Protein AF-A0A1V4JYW5-F1 (afdb_monomer_lite)

Secondary structure (DSSP, 8-state):
----TTS--HHHHHHGGGS----SS-----HHHHHHHHHHT--SPPTT--SPPP-TT------TT---HHHHHHHHHHS---SS-HHHHTSTT---HHHHHHHHHTT--TT--

InterPro domains:
  IPR009051 Alpha-helical ferredoxin [G3DSA:1.10.1060.10] (27-111)
  IPR028261 Dihydroprymidine dehydrogenase domain II [PF14691] (57-107)

Sequence (113 aa):
MARVLSRDPVDIENILALNPRKQRHATLHSTAAKKQVKKQWKRNSDKSCSNCEKLENNFDDIKHTTLSERGALREAMRCLKCADAPCQKSCPTDLDIKSFITSIANKVKSGLQ

Foldseek 3Di:
DDDDPPDDDPVVVVVCVPPDDDDPDDDDDDPVRVVVVCVVPDDDDDPPDPDDDDCVPPPDDPDPPDDDLVRLLVVLVVDPLDPPDVVQVVDPVSDSPSVVSVCSNVVVPPPDD

Radius of gyration: 25.32 Å; chains: 1; bounding box: 56×59×64 Å

Organism: NCBI:txid372326

Structure (mmCIF, N/CA/C/O backbone):
data_AF-A0A1V4JYW5-F1
#
_entry.id   AF-A0A1V4JYW5-F1
#
loop_
_atom_site.group_PDB
_atom_site.id
_atom_site.type_symbol
_atom_site.label_atom_id
_atom_site.label_alt_id
_atom_site.label_comp_id
_atom_site.label_asym_id
_atom_site.label_entity_id
_atom_site.label_seq_id
_atom_site.pdbx_PDB_ins_code
_atom_site.Cartn_x
_atom_site.Cartn_y
_atom_site.Cartn_z
_atom_site.occupancy
_atom_site.B_iso_or_equiv
_atom_site.auth_seq_id
_atom_site.auth_comp_id
_atom_site.auth_asym_id
_atom_site.auth_atom_id
_atom_site.pdbx_PDB_model_num
ATOM 1 N N . MET A 1 1 ? 12.322 -34.949 -36.309 1.00 66.69 1 MET A N 1
ATOM 2 C CA . MET A 1 1 ? 12.911 -35.050 -34.953 1.00 66.69 1 MET A CA 1
ATOM 3 C C . MET A 1 1 ? 11.813 -34.760 -33.941 1.00 66.69 1 MET A C 1
ATOM 5 O O . MET A 1 1 ? 11.061 -33.821 -34.166 1.00 66.69 1 MET A O 1
ATOM 9 N N . ALA A 1 2 ? 11.653 -35.586 -32.905 1.00 80.44 2 ALA A N 1
ATOM 10 C CA . ALA A 1 2 ? 10.588 -35.409 -31.916 1.00 80.44 2 ALA A CA 1
ATOM 11 C C . ALA A 1 2 ? 10.848 -34.181 -31.025 1.00 80.44 2 ALA A C 1
ATOM 13 O O . ALA A 1 2 ? 11.996 -33.863 -30.715 1.00 80.44 2 ALA A O 1
ATOM 14 N N . ARG A 1 3 ? 9.776 -33.494 -30.615 1.00 83.94 3 ARG A N 1
ATOM 15 C CA . ARG A 1 3 ? 9.840 -32.366 -29.677 1.00 83.94 3 ARG A CA 1
ATOM 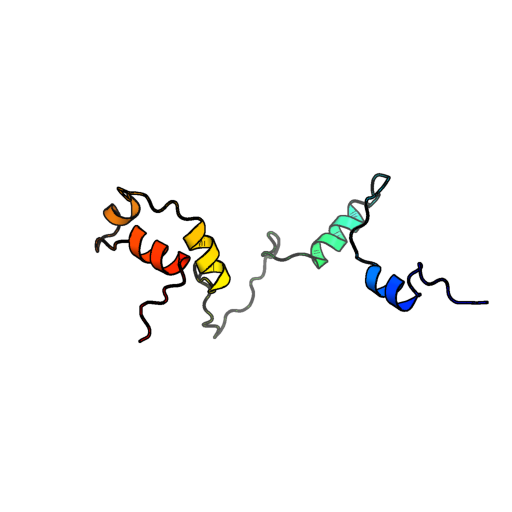16 C C . ARG A 1 3 ? 10.372 -32.845 -28.324 1.00 83.94 3 ARG A C 1
ATOM 18 O O . ARG A 1 3 ? 9.878 -33.827 -27.776 1.00 83.94 3 ARG A O 1
ATOM 25 N N . VAL A 1 4 ? 11.344 -32.126 -27.768 1.00 92.50 4 VAL A N 1
ATOM 26 C CA . VAL A 1 4 ? 11.851 -32.390 -26.415 1.00 92.50 4 VAL A CA 1
ATOM 27 C C . VAL A 1 4 ? 10.819 -31.891 -25.404 1.00 92.50 4 VAL A C 1
ATOM 29 O O . VAL A 1 4 ? 10.598 -30.690 -25.295 1.00 92.50 4 VAL A O 1
ATOM 32 N N . LEU A 1 5 ? 10.177 -32.808 -24.679 1.00 92.81 5 LEU A N 1
ATOM 33 C CA . LEU A 1 5 ? 9.092 -32.489 -23.737 1.00 92.81 5 LEU A CA 1
ATOM 34 C C . LEU A 1 5 ? 9.562 -31.745 -22.478 1.00 92.81 5 LEU A C 1
ATOM 36 O O . LEU A 1 5 ? 8.765 -31.094 -21.817 1.00 92.81 5 LEU A O 1
ATOM 40 N N . SER A 1 6 ? 10.850 -31.836 -22.146 1.00 93.88 6 SER A N 1
ATOM 41 C CA . SER A 1 6 ? 11.458 -31.202 -20.971 1.00 93.88 6 SER A CA 1
ATOM 42 C C . SER A 1 6 ? 12.014 -29.798 -21.234 1.00 93.88 6 SER A C 1
ATOM 44 O O . SER A 1 6 ? 12.679 -29.240 -20.363 1.00 93.88 6 SER A O 1
ATOM 46 N N . ARG A 1 7 ? 11.800 -29.239 -22.433 1.00 94.12 7 ARG A N 1
ATOM 47 C CA . ARG A 1 7 ? 12.232 -27.884 -22.794 1.00 94.12 7 ARG A CA 1
ATOM 48 C C . ARG A 1 7 ? 11.037 -27.035 -23.186 1.00 94.12 7 ARG A C 1
ATOM 50 O O . ARG A 1 7 ? 10.151 -27.493 -23.912 1.00 94.12 7 ARG A O 1
ATOM 57 N N . ASP A 1 8 ? 11.063 -25.794 -22.727 1.00 95.44 8 ASP A N 1
ATOM 58 C CA . ASP A 1 8 ? 10.065 -24.807 -23.097 1.00 95.44 8 ASP A CA 1
ATOM 59 C C . ASP A 1 8 ? 10.178 -24.486 -24.599 1.00 95.44 8 ASP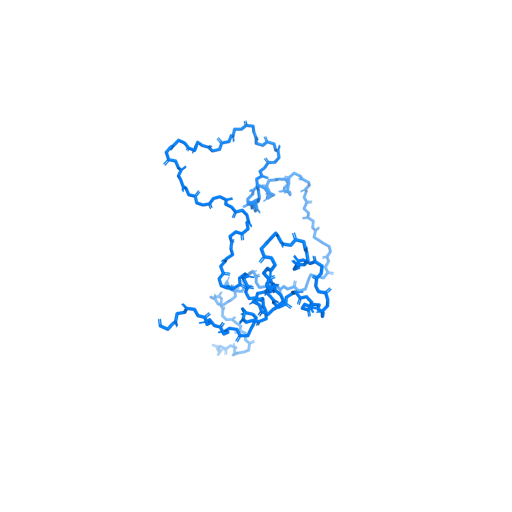 A C 1
ATOM 61 O O . ASP A 1 8 ? 11.284 -24.365 -25.130 1.00 95.44 8 ASP A O 1
ATOM 65 N N . PRO A 1 9 ? 9.054 -24.401 -25.327 1.00 94.94 9 PRO A N 1
ATOM 66 C CA . PRO A 1 9 ? 9.050 -23.881 -26.689 1.00 94.94 9 PRO A CA 1
ATOM 67 C C . PRO A 1 9 ? 9.290 -22.357 -26.692 1.00 94.94 9 PRO A C 1
ATOM 69 O O . PRO A 1 9 ? 9.141 -21.684 -25.672 1.00 94.94 9 PRO A O 1
ATOM 72 N N . VAL A 1 10 ? 9.648 -21.803 -27.854 1.00 95.12 10 VAL A N 1
ATOM 73 C CA . VAL A 1 10 ? 10.086 -20.399 -28.013 1.00 95.12 10 VAL A CA 1
ATOM 74 C C . VAL A 1 10 ? 9.057 -19.383 -27.500 1.00 95.12 10 VAL A C 1
ATOM 76 O O . VAL A 1 10 ? 9.413 -18.366 -26.914 1.00 95.12 10 VAL A O 1
ATOM 79 N N . ASP A 1 11 ? 7.770 -19.646 -27.695 1.00 96.25 11 ASP A N 1
ATOM 80 C CA . ASP A 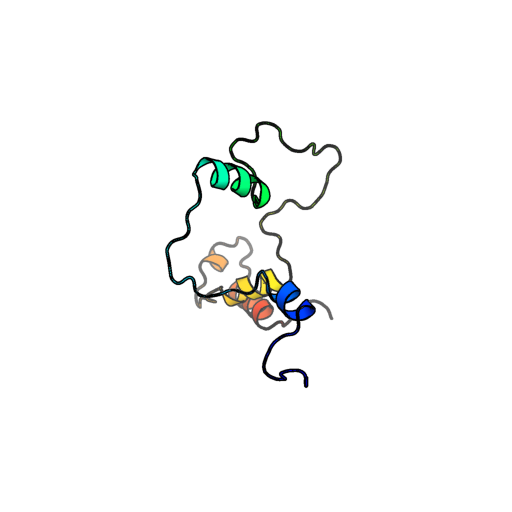1 11 ? 6.671 -18.827 -27.182 1.00 96.25 11 ASP A CA 1
ATOM 81 C C . ASP A 1 11 ? 6.664 -18.751 -25.648 1.00 96.25 11 ASP A C 1
ATOM 83 O O . ASP A 1 11 ? 6.505 -17.666 -25.086 1.00 96.25 11 ASP A O 1
ATOM 87 N N . ILE A 1 12 ? 6.920 -19.869 -24.967 1.00 95.94 12 ILE A N 1
ATOM 88 C CA . ILE A 1 12 ? 7.024 -19.916 -23.504 1.00 95.94 12 ILE A CA 1
ATOM 89 C C . ILE A 1 12 ? 8.322 -19.254 -23.031 1.00 95.94 12 ILE A C 1
ATOM 91 O O . ILE A 1 12 ? 8.292 -18.469 -22.083 1.00 95.94 12 ILE A O 1
ATOM 95 N N . GLU A 1 13 ? 9.445 -19.479 -23.718 1.00 95.88 13 GLU A N 1
ATOM 96 C CA . GLU A 1 13 ? 10.712 -18.801 -23.404 1.00 95.88 13 GLU A CA 1
ATOM 97 C C . GLU A 1 13 ? 10.577 -17.271 -23.475 1.00 95.88 13 GLU A C 1
ATOM 99 O O . GLU A 1 13 ? 11.076 -16.559 -22.596 1.00 95.88 13 GLU A O 1
ATOM 104 N N . ASN A 1 14 ? 9.841 -16.763 -24.468 1.00 96.31 14 ASN A N 1
ATOM 105 C CA . ASN A 1 14 ? 9.561 -15.337 -24.623 1.00 96.31 14 ASN A CA 1
ATOM 106 C C . ASN A 1 1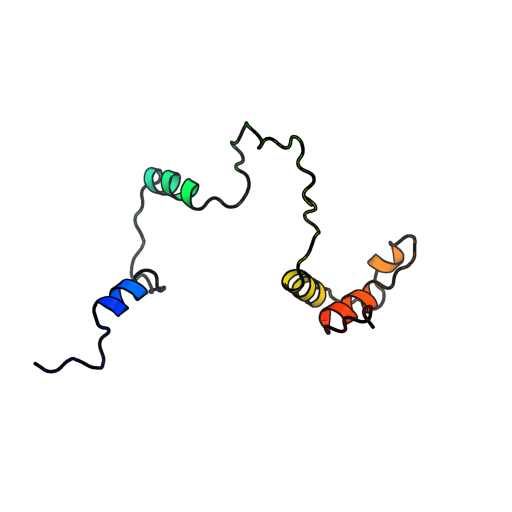4 ? 8.715 -14.780 -23.468 1.00 96.31 14 ASN A C 1
ATOM 108 O O . ASN A 1 14 ? 9.010 -13.700 -22.953 1.00 96.31 14 ASN A O 1
ATOM 112 N N . ILE A 1 15 ? 7.695 -15.517 -23.013 1.00 96.81 15 ILE A N 1
ATOM 113 C CA . ILE A 1 15 ? 6.870 -15.120 -21.858 1.00 96.81 15 ILE A CA 1
ATOM 114 C C . ILE A 1 15 ? 7.707 -15.104 -20.570 1.00 96.81 15 ILE A C 1
ATOM 116 O O . ILE A 1 15 ? 7.556 -14.218 -19.726 1.00 96.81 15 ILE A O 1
ATOM 120 N N . LEU A 1 16 ? 8.638 -16.049 -20.424 1.00 96.88 16 LEU A N 1
ATOM 121 C CA . LEU A 1 16 ? 9.501 -16.177 -19.250 1.00 96.88 16 LEU A CA 1
ATOM 122 C C . LEU A 1 16 ? 10.686 -15.194 -19.230 1.00 96.88 16 LEU A C 1
ATOM 124 O O . LEU A 1 16 ? 11.509 -15.253 -18.312 1.00 96.88 16 LEU A O 1
ATOM 128 N N . ALA A 1 17 ? 10.780 -14.255 -20.179 1.00 96.19 17 ALA A N 1
ATOM 129 C CA . ALA A 1 17 ? 11.908 -13.328 -20.299 1.00 96.19 17 ALA A CA 1
ATOM 130 C C . ALA A 1 17 ? 12.201 -12.520 -19.015 1.00 96.19 17 ALA A C 1
ATOM 132 O O . ALA A 1 17 ? 13.370 -12.278 -18.699 1.00 96.19 17 ALA A O 1
ATOM 133 N N . LEU A 1 18 ? 11.162 -12.145 -18.256 1.00 96.12 18 LEU A N 1
ATOM 134 C CA . LEU A 1 18 ? 11.263 -11.375 -17.003 1.00 96.12 18 LEU A CA 1
ATOM 135 C C . LEU A 1 18 ? 11.164 -12.230 -15.729 1.00 96.12 18 LEU A C 1
ATOM 137 O O . LEU A 1 18 ? 11.182 -11.684 -14.624 1.00 96.12 18 LEU A O 1
ATOM 141 N N . ASN A 1 19 ? 11.071 -13.556 -15.854 1.00 96.88 19 ASN A N 1
ATOM 142 C CA . ASN A 1 19 ? 11.028 -14.449 -14.701 1.00 96.88 19 ASN A CA 1
ATOM 143 C C . ASN A 1 19 ? 12.353 -14.339 -13.908 1.00 96.88 19 ASN A C 1
ATOM 145 O O . ASN A 1 19 ? 13.430 -14.409 -14.516 1.00 96.88 19 ASN A O 1
ATOM 149 N N . PRO A 1 20 ? 12.329 -14.137 -12.576 1.00 97.25 20 PRO A N 1
ATOM 150 C CA . PRO A 1 20 ? 13.543 -13.995 -11.777 1.00 97.25 20 PRO A CA 1
ATOM 151 C C . PRO A 1 20 ? 14.500 -15.186 -11.930 1.00 97.25 20 PRO A C 1
ATOM 153 O O . PRO A 1 20 ? 14.156 -16.335 -11.666 1.00 97.25 20 PRO A O 1
ATOM 156 N N . ARG A 1 21 ? 15.750 -14.887 -12.304 1.00 96.31 21 ARG A N 1
ATOM 157 C CA . ARG A 1 21 ? 16.852 -15.855 -12.418 1.00 96.31 21 ARG A CA 1
ATOM 158 C C . ARG A 1 21 ? 18.037 -15.408 -11.571 1.00 96.31 21 ARG A C 1
ATOM 160 O O . ARG A 1 21 ? 18.410 -14.231 -11.589 1.00 96.31 21 ARG A O 1
ATOM 167 N N . LYS A 1 22 ? 18.661 -16.354 -10.860 1.00 96.44 22 LYS A N 1
ATOM 168 C CA . LYS A 1 22 ? 19.854 -16.092 -10.042 1.00 96.44 22 LYS A CA 1
ATOM 169 C C . LYS A 1 22 ? 21.009 -15.633 -10.938 1.00 96.44 22 LYS A C 1
ATOM 171 O O . LYS A 1 22 ? 21.475 -16.390 -11.787 1.00 96.44 22 LYS A O 1
ATOM 176 N N . GLN A 1 23 ? 21.475 -14.403 -10.732 1.00 95.56 23 GLN A N 1
ATOM 177 C CA . GLN A 1 23 ? 22.647 -13.877 -11.429 1.00 95.56 23 GLN A CA 1
ATOM 178 C C . GLN A 1 23 ? 23.910 -14.534 -10.866 1.00 95.56 23 GLN A C 1
ATOM 180 O O . GLN A 1 23 ? 24.066 -14.649 -9.651 1.00 95.56 23 GLN A O 1
ATOM 185 N N . ARG A 1 24 ? 24.799 -14.992 -11.752 1.00 97.50 24 ARG A N 1
ATOM 186 C CA . ARG A 1 24 ? 26.080 -15.608 -11.362 1.00 97.50 24 ARG A CA 1
ATOM 187 C C . ARG A 1 24 ? 27.199 -14.581 -11.164 1.00 97.50 24 ARG A C 1
ATOM 189 O O . ARG A 1 24 ? 28.214 -14.907 -10.567 1.00 97.50 24 ARG A O 1
ATOM 196 N N . HIS A 1 25 ? 26.999 -13.357 -11.650 1.00 97.50 25 HIS A N 1
ATOM 197 C CA . HIS A 1 25 ? 27.992 -12.286 -11.664 1.00 97.50 25 HIS A CA 1
ATOM 198 C C . HIS A 1 25 ? 27.343 -10.942 -11.316 1.00 97.50 25 HIS A C 1
ATOM 200 O O . HIS A 1 25 ? 26.115 -10.818 -11.293 1.00 97.50 25 HIS A O 1
ATOM 206 N N . ALA A 1 26 ? 28.176 -9.930 -11.069 1.00 96.94 26 ALA A N 1
ATOM 207 C CA . ALA A 1 26 ? 27.721 -8.560 -10.878 1.00 96.94 26 ALA A CA 1
ATOM 208 C C . ALA A 1 26 ? 27.138 -7.970 -12.176 1.00 96.94 26 ALA A C 1
ATOM 210 O O . ALA A 1 26 ? 27.613 -8.246 -13.276 1.00 96.94 26 ALA A O 1
ATOM 211 N N . THR A 1 27 ? 26.114 -7.127 -12.042 1.00 96.25 27 THR A N 1
ATOM 212 C CA . THR A 1 27 ? 25.491 -6.417 -13.170 1.00 96.25 27 THR A CA 1
ATOM 213 C C . THR A 1 27 ? 26.230 -5.116 -13.477 1.00 96.25 27 THR A C 1
ATOM 215 O O . THR A 1 27 ? 26.482 -4.336 -12.557 1.00 96.25 27 THR A O 1
ATOM 218 N N . LEU A 1 28 ? 26.487 -4.827 -14.756 1.00 96.94 28 LEU A N 1
ATOM 219 C CA . LEU A 1 28 ? 27.146 -3.594 -15.196 1.00 96.94 28 LEU A CA 1
ATOM 220 C C . LEU A 1 28 ? 26.142 -2.626 -15.836 1.00 96.94 28 LEU A C 1
ATOM 222 O O . LEU A 1 28 ? 25.557 -2.915 -16.876 1.00 96.94 28 LEU A O 1
ATOM 226 N N . HIS A 1 29 ? 25.974 -1.449 -15.234 1.00 96.56 29 HIS A N 1
ATOM 227 C CA . HIS A 1 29 ? 25.203 -0.348 -15.811 1.00 96.56 29 HIS A CA 1
ATOM 228 C C . HIS A 1 29 ? 25.884 0.983 -15.505 1.00 96.56 29 HIS A C 1
ATOM 230 O O . HIS A 1 29 ? 26.279 1.222 -14.364 1.00 96.56 29 HIS A O 1
ATOM 236 N N . SER A 1 30 ? 25.965 1.878 -16.491 1.00 98.19 30 SER A N 1
ATOM 237 C CA . SER A 1 30 ? 26.492 3.223 -16.258 1.00 98.19 30 SER A CA 1
ATOM 238 C C . SER A 1 30 ? 25.549 4.043 -15.373 1.00 98.19 30 SER A C 1
ATOM 240 O O . SER A 1 30 ? 24.324 3.866 -15.374 1.00 98.19 30 SER A O 1
ATOM 242 N N . THR A 1 31 ? 26.113 4.997 -14.635 1.00 97.50 31 THR A N 1
ATOM 243 C CA . THR A 1 31 ? 25.338 5.977 -13.859 1.00 97.50 31 THR A CA 1
ATOM 244 C C . THR A 1 31 ? 24.392 6.780 -14.750 1.00 97.50 31 THR A C 1
ATOM 246 O O . THR A 1 31 ? 23.263 7.056 -14.342 1.00 97.50 31 THR A O 1
ATOM 249 N N . ALA A 1 32 ? 24.805 7.103 -15.979 1.00 97.00 32 ALA A N 1
ATOM 250 C CA . ALA A 1 32 ? 23.956 7.758 -16.971 1.00 97.00 32 ALA A CA 1
ATOM 251 C C . ALA A 1 32 ? 22.733 6.898 -17.341 1.00 97.00 32 ALA A C 1
ATOM 253 O O . ALA A 1 32 ? 21.602 7.377 -17.245 1.00 97.00 32 ALA A O 1
ATOM 254 N N . ALA A 1 33 ? 22.935 5.614 -17.659 1.00 96.69 33 ALA A N 1
ATOM 255 C CA . ALA A 1 33 ? 21.844 4.696 -17.990 1.00 96.69 33 ALA A CA 1
ATOM 256 C C . ALA A 1 33 ? 20.879 4.504 -16.807 1.00 96.69 33 ALA A C 1
ATOM 258 O O . ALA A 1 33 ? 19.662 4.592 -16.968 1.00 96.69 33 ALA A O 1
ATOM 259 N N . LYS A 1 34 ? 21.395 4.332 -15.580 1.00 96.81 34 LYS A N 1
ATOM 260 C CA . LYS A 1 34 ? 20.551 4.225 -14.375 1.00 96.81 34 LYS A CA 1
ATOM 261 C C . LYS A 1 34 ? 19.731 5.492 -14.117 1.00 96.81 34 LYS A C 1
ATOM 263 O O . LYS A 1 34 ? 18.576 5.379 -13.713 1.00 96.81 34 LYS A O 1
ATOM 268 N N . LYS A 1 35 ? 20.285 6.686 -14.365 1.00 94.31 35 LYS A N 1
ATOM 269 C CA . LYS A 1 35 ? 19.547 7.958 -14.239 1.00 94.31 35 LYS A CA 1
ATOM 270 C C . LYS A 1 35 ? 18.387 8.054 -15.233 1.00 94.31 35 LYS A C 1
ATOM 272 O O . LYS A 1 35 ? 17.324 8.533 -14.846 1.00 94.31 35 LYS A O 1
ATOM 277 N N . GLN A 1 36 ? 18.571 7.586 -16.468 1.00 92.81 36 GLN A N 1
ATOM 278 C CA . GLN A 1 36 ? 17.501 7.540 -17.470 1.00 92.81 36 GLN A CA 1
ATOM 279 C C . GLN A 1 36 ? 16.397 6.559 -17.048 1.00 92.81 36 GLN A C 1
ATOM 281 O O . GLN A 1 36 ? 15.239 6.954 -16.924 1.00 92.81 36 GLN A O 1
ATOM 286 N N . VAL A 1 37 ? 16.766 5.322 -16.698 1.00 95.44 37 VAL A N 1
ATOM 287 C CA . VAL A 1 37 ? 15.817 4.274 -16.276 1.00 95.44 37 VAL A CA 1
ATOM 288 C C . VAL A 1 37 ? 15.061 4.658 -14.998 1.00 95.44 37 VAL A C 1
ATOM 290 O O . VAL A 1 37 ? 13.881 4.350 -14.864 1.00 95.44 37 VAL A O 1
ATOM 293 N N . LYS A 1 38 ? 15.684 5.385 -14.061 1.00 93.69 38 LYS A N 1
ATOM 294 C CA . LYS A 1 38 ? 15.028 5.849 -12.824 1.00 93.69 38 LYS A CA 1
ATOM 295 C C . LYS A 1 38 ? 13.741 6.640 -13.092 1.00 93.69 38 LYS A C 1
ATOM 297 O O . LYS A 1 38 ? 12.806 6.530 -12.303 1.00 93.69 38 LYS A O 1
ATOM 302 N N . LYS A 1 39 ? 13.689 7.424 -14.176 1.00 90.81 39 LYS A N 1
ATOM 303 C CA . LYS A 1 39 ? 12.502 8.214 -14.538 1.00 90.81 39 LYS A CA 1
ATOM 304 C C . LYS A 1 39 ? 11.328 7.322 -14.958 1.00 90.81 39 LYS A C 1
ATOM 306 O O . LYS A 1 39 ? 10.202 7.609 -14.582 1.00 90.81 39 LYS A O 1
ATOM 311 N N . GLN A 1 40 ? 11.602 6.214 -15.650 1.00 93.75 40 GLN A N 1
ATOM 312 C CA . GLN A 1 40 ? 10.586 5.274 -16.140 1.00 93.75 40 GLN A CA 1
ATOM 313 C C . GLN A 1 40 ? 9.820 4.562 -15.012 1.00 93.75 40 GLN A C 1
ATOM 315 O O . GLN A 1 40 ? 8.648 4.245 -15.169 1.00 93.75 40 GLN A O 1
ATOM 320 N N . TRP A 1 41 ? 10.463 4.321 -13.865 1.00 93.56 41 TRP A N 1
ATOM 321 C CA . TRP A 1 41 ? 9.880 3.561 -12.745 1.00 93.56 41 TRP A CA 1
ATOM 322 C C . TRP A 1 41 ? 9.484 4.438 -11.543 1.00 93.56 41 TRP A C 1
ATOM 324 O O . TRP A 1 41 ? 9.315 3.938 -10.427 1.00 93.56 41 TRP A O 1
ATOM 334 N N . LYS A 1 42 ? 9.378 5.760 -11.728 1.00 91.56 42 LYS A N 1
ATOM 335 C CA . LYS A 1 42 ? 9.066 6.723 -10.662 1.00 91.56 42 LYS A CA 1
ATOM 336 C C . LYS A 1 42 ? 7.586 6.612 -10.257 1.00 91.56 42 LYS A C 1
ATOM 338 O O . LYS A 1 42 ? 6.710 6.819 -11.081 1.00 91.56 42 LYS A O 1
ATOM 343 N N . ARG A 1 43 ? 7.314 6.284 -8.984 1.00 92.94 43 ARG A N 1
ATOM 344 C CA . ARG A 1 43 ? 5.942 6.142 -8.436 1.00 92.94 43 ARG A CA 1
ATOM 345 C C . ARG A 1 43 ? 5.485 7.298 -7.546 1.00 92.94 43 ARG A C 1
ATOM 347 O O . ARG A 1 43 ? 4.329 7.680 -7.586 1.00 92.94 43 ARG A O 1
ATOM 354 N N . ASN A 1 44 ? 6.390 7.823 -6.725 1.00 91.06 44 ASN A N 1
ATOM 355 C CA . ASN A 1 44 ? 6.092 8.925 -5.806 1.00 91.06 44 ASN A CA 1
ATOM 356 C C . ASN A 1 44 ? 6.444 10.256 -6.470 1.00 91.06 44 ASN A C 1
ATOM 358 O O . ASN A 1 44 ? 7.312 10.273 -7.349 1.00 91.06 44 ASN A O 1
ATOM 362 N N . SER A 1 45 ? 5.895 11.356 -5.954 1.00 88.50 45 SER A N 1
ATOM 363 C CA . SER A 1 45 ? 6.178 12.716 -6.419 1.00 88.50 45 SER A CA 1
ATOM 364 C C . SER A 1 45 ? 7.679 12.973 -6.585 1.00 88.50 45 SER A C 1
ATOM 366 O O . SER A 1 45 ? 8.524 12.496 -5.804 1.00 88.50 45 SER A O 1
ATOM 368 N N . ASP A 1 46 ? 8.043 13.663 -7.663 1.00 87.00 46 ASP A N 1
ATOM 369 C CA . ASP A 1 46 ? 9.433 14.030 -7.892 1.00 87.00 46 ASP A CA 1
ATOM 370 C C . ASP A 1 46 ? 9.815 15.242 -7.045 1.00 87.00 46 ASP A C 1
ATOM 372 O O . ASP A 1 46 ? 9.110 16.244 -7.016 1.00 87.00 46 ASP A O 1
ATOM 376 N N . LYS A 1 47 ? 10.956 15.141 -6.360 1.00 85.00 47 LYS A N 1
ATOM 377 C CA . LYS A 1 47 ? 11.468 16.211 -5.499 1.00 85.00 47 LYS A CA 1
ATOM 378 C C . LYS A 1 47 ? 11.943 17.415 -6.314 1.00 85.00 47 LYS A C 1
ATOM 380 O O . LYS A 1 47 ? 12.024 18.506 -5.773 1.00 85.00 47 LYS A O 1
ATOM 385 N N . SER A 1 48 ? 12.290 17.207 -7.586 1.00 81.56 48 SER A N 1
ATOM 386 C CA . SER A 1 48 ? 12.700 18.266 -8.513 1.00 81.56 48 SER A CA 1
ATOM 387 C C . SER A 1 48 ? 11.554 18.813 -9.367 1.00 81.56 48 SER A C 1
ATOM 389 O O . SER A 1 48 ? 11.809 19.612 -10.263 1.00 81.56 48 SER A O 1
ATOM 391 N N . CYS A 1 49 ? 10.312 18.367 -9.147 1.00 75.44 49 CYS A N 1
ATOM 392 C CA . CYS A 1 49 ? 9.165 18.900 -9.872 1.00 75.44 49 CYS A CA 1
ATOM 393 C C . CYS A 1 49 ? 8.790 20.263 -9.290 1.00 75.44 49 CYS A C 1
ATOM 395 O O . CYS A 1 49 ? 8.398 20.351 -8.130 1.00 75.44 49 CYS A O 1
ATOM 397 N N . SER A 1 50 ? 8.930 21.319 -10.088 1.00 74.31 50 SER A N 1
ATOM 398 C CA . SER A 1 50 ? 8.564 22.689 -9.710 1.00 74.31 50 SER A CA 1
ATOM 399 C C . SER A 1 50 ? 7.140 23.072 -10.113 1.00 74.31 50 SER A C 1
ATOM 401 O O . SER A 1 50 ? 6.645 24.104 -9.671 1.00 74.31 50 SER A O 1
ATOM 403 N N . ASN A 1 51 ? 6.483 22.263 -10.946 1.00 77.94 51 ASN A N 1
ATOM 404 C CA . ASN A 1 51 ? 5.112 22.490 -11.383 1.00 77.94 51 ASN A CA 1
ATOM 405 C C . ASN A 1 51 ? 4.210 21.393 -10.810 1.00 77.94 51 ASN A C 1
ATOM 407 O O . ASN A 1 51 ? 4.454 20.209 -11.048 1.00 77.94 51 ASN A O 1
ATOM 411 N N . CYS A 1 52 ? 3.209 21.782 -10.026 1.00 68.06 52 CYS A N 1
ATOM 412 C CA . CYS A 1 52 ? 2.197 20.866 -9.510 1.00 68.06 52 CYS A CA 1
ATOM 413 C C . CYS A 1 52 ? 1.143 20.594 -10.593 1.00 68.06 52 CYS A C 1
ATOM 415 O O . CYS A 1 52 ? 0.927 21.420 -11.480 1.00 68.06 52 CYS A O 1
ATOM 417 N N . GLU A 1 53 ? 0.475 19.441 -10.532 1.00 83.25 53 GLU A N 1
ATOM 418 C CA . GLU A 1 53 ? -0.691 19.195 -11.387 1.00 83.25 53 GLU A CA 1
ATOM 419 C C . GLU A 1 53 ? -1.776 20.252 -11.131 1.00 83.25 53 GLU A C 1
ATOM 421 O O . GLU A 1 53 ? -1.922 20.765 -10.019 1.00 83.25 53 GLU A O 1
ATOM 426 N N . LYS A 1 54 ? -2.529 20.606 -12.177 1.00 88.25 54 LYS A N 1
ATOM 427 C CA . LYS A 1 54 ? -3.651 21.541 -12.055 1.00 88.25 54 LYS A CA 1
ATOM 428 C C . LYS A 1 54 ? -4.790 20.849 -11.308 1.00 88.25 54 LYS A C 1
ATOM 430 O O . LYS A 1 54 ? -5.253 19.804 -11.749 1.00 88.25 54 LYS A O 1
ATOM 435 N N . LEU A 1 55 ? -5.252 21.456 -10.217 1.00 92.19 55 LEU A N 1
ATOM 436 C CA . LEU A 1 55 ? -6.328 20.924 -9.368 1.00 92.19 55 LEU A CA 1
ATOM 437 C C . LEU A 1 55 ? -7.641 21.715 -9.492 1.00 92.19 55 LEU A C 1
ATOM 439 O O . LEU A 1 55 ? -8.526 21.590 -8.652 1.00 92.19 55 LEU A O 1
ATOM 443 N N . GLU A 1 56 ? -7.773 22.561 -10.515 1.00 95.12 56 GLU A N 1
ATOM 444 C CA . GLU A 1 56 ? -8.993 23.339 -10.743 1.00 95.12 56 GLU A CA 1
ATOM 445 C C . GLU A 1 56 ? -10.190 22.403 -10.971 1.00 95.12 56 GLU A C 1
ATOM 447 O O . GLU A 1 56 ? -10.138 21.520 -11.826 1.00 95.12 56 GLU A O 1
ATOM 452 N N . ASN A 1 57 ? -11.256 22.591 -10.186 1.00 94.75 57 ASN A N 1
ATOM 453 C CA . ASN A 1 57 ? -12.459 21.748 -10.170 1.00 94.75 57 ASN A CA 1
ATOM 454 C C . ASN A 1 57 ? -12.217 20.251 -9.874 1.00 94.75 57 ASN A C 1
ATOM 456 O O . ASN A 1 57 ? -13.051 19.421 -10.235 1.00 94.75 57 ASN A O 1
ATOM 460 N N . ASN A 1 58 ? -11.121 19.891 -9.194 1.00 95.19 58 ASN A N 1
ATOM 461 C CA . ASN A 1 58 ? -10.908 18.534 -8.688 1.00 95.19 58 ASN A CA 1
ATOM 462 C C . ASN A 1 58 ? -11.297 18.445 -7.196 1.00 95.19 58 ASN A C 1
ATOM 464 O O . ASN A 1 58 ? -10.738 19.152 -6.359 1.00 95.19 58 ASN A O 1
ATOM 468 N N . PHE A 1 59 ? -12.242 17.556 -6.875 1.00 95.56 59 PHE A N 1
ATOM 469 C CA . PHE A 1 59 ? -12.731 17.290 -5.513 1.00 95.56 59 PHE A CA 1
ATOM 470 C C . PHE A 1 59 ? -12.522 15.825 -5.091 1.00 95.56 59 PHE A C 1
ATOM 472 O O . PHE A 1 59 ? -13.260 15.300 -4.255 1.00 95.56 59 PHE A O 1
ATOM 479 N N . ASP A 1 60 ? -11.537 15.152 -5.684 1.00 96.38 60 ASP A N 1
ATOM 480 C CA . ASP A 1 60 ? -11.194 13.772 -5.358 1.00 96.38 60 ASP A CA 1
ATOM 481 C C . ASP A 1 60 ? -10.684 13.650 -3.910 1.00 96.38 60 ASP A C 1
ATOM 483 O O . ASP A 1 60 ? -10.102 14.575 -3.334 1.00 96.38 60 ASP A O 1
ATOM 487 N N . ASP A 1 61 ? -10.876 12.478 -3.296 1.00 94.81 61 ASP A N 1
ATOM 488 C CA . ASP A 1 61 ? -10.377 12.224 -1.944 1.00 94.81 61 ASP A CA 1
ATOM 489 C C . ASP A 1 61 ? -8.845 12.087 -1.919 1.00 94.81 61 ASP A C 1
ATOM 491 O O . ASP A 1 61 ? -8.290 11.049 -2.281 1.00 94.81 61 ASP A O 1
ATOM 495 N N . ILE A 1 62 ? -8.162 13.120 -1.420 1.00 95.12 62 ILE A N 1
ATOM 496 C CA . ILE A 1 62 ? -6.696 13.155 -1.291 1.00 95.12 62 ILE A CA 1
ATOM 497 C C . ILE A 1 62 ? -6.173 12.657 0.066 1.00 95.12 62 ILE A C 1
ATOM 499 O O . ILE A 1 62 ? -4.966 12.711 0.322 1.00 95.12 62 ILE A O 1
ATOM 503 N N . LYS A 1 63 ? -7.042 12.200 0.980 1.00 96.81 63 LYS A N 1
ATOM 504 C CA . LYS A 1 63 ? -6.612 11.776 2.320 1.00 96.81 63 LYS A CA 1
ATOM 505 C C . LYS A 1 63 ? -5.695 10.553 2.232 1.00 96.81 63 LYS A C 1
ATOM 507 O O . LYS A 1 63 ? -6.109 9.460 1.858 1.00 96.81 63 LYS A O 1
ATOM 512 N N . HIS A 1 64 ? -4.459 10.696 2.709 1.00 96.19 64 HIS A N 1
ATOM 513 C CA . HIS A 1 64 ? -3.504 9.582 2.805 1.00 96.19 64 HIS A CA 1
ATOM 514 C C . HIS A 1 64 ? -3.923 8.478 3.793 1.00 96.19 64 HIS A C 1
ATOM 516 O O . HIS A 1 64 ? -3.326 7.404 3.806 1.00 96.19 64 HIS A O 1
ATOM 522 N N . THR A 1 65 ? -4.924 8.745 4.634 1.00 97.00 65 THR A N 1
ATOM 523 C CA . THR A 1 65 ? -5.466 7.815 5.630 1.00 97.00 65 THR A CA 1
ATOM 524 C C . THR A 1 65 ? -6.638 6.984 5.110 1.00 97.00 65 THR A C 1
ATOM 526 O O . THR A 1 65 ? -7.073 6.071 5.810 1.00 97.00 65 THR A O 1
ATOM 529 N N . THR A 1 66 ? -7.150 7.255 3.904 1.00 96.69 66 THR A N 1
ATOM 530 C CA . THR A 1 66 ? -8.215 6.447 3.301 1.00 96.69 66 THR A CA 1
ATOM 531 C C . THR A 1 66 ? -7.676 5.051 2.965 1.00 96.69 66 THR A C 1
ATOM 533 O O . THR A 1 66 ? -6.679 4.898 2.258 1.00 96.69 66 THR A O 1
ATOM 536 N N . LEU A 1 67 ? -8.330 4.006 3.481 1.00 95.31 67 LEU A N 1
ATOM 537 C CA . LEU A 1 67 ? -7.917 2.612 3.306 1.00 95.31 67 LEU A CA 1
ATOM 538 C C . LEU A 1 67 ? -8.962 1.822 2.512 1.00 95.31 67 LEU A C 1
ATOM 540 O O . LEU A 1 67 ? -10.150 1.857 2.815 1.00 95.31 67 LEU A O 1
ATOM 544 N N . SER A 1 68 ? -8.501 1.034 1.537 1.00 94.38 68 SER A N 1
ATOM 545 C CA . SER A 1 68 ? -9.308 -0.041 0.935 1.00 94.38 68 SER A CA 1
ATOM 546 C C . SER A 1 68 ? -9.457 -1.214 1.906 1.00 94.38 68 SER A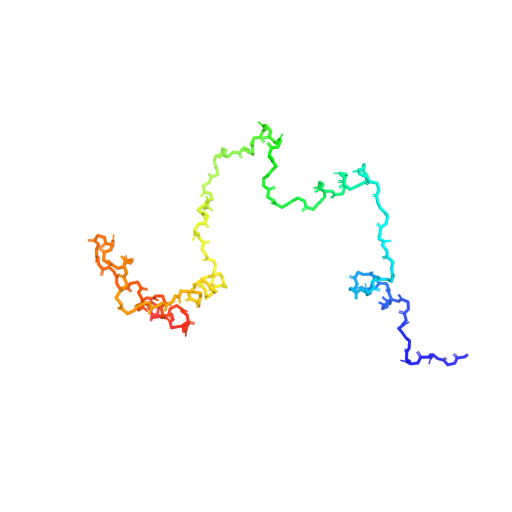 C 1
ATOM 548 O O . SER A 1 68 ? -8.636 -1.362 2.809 1.00 94.38 68 SER A O 1
ATOM 550 N N . GLU A 1 69 ? -10.417 -2.116 1.685 1.00 93.69 69 GLU A N 1
ATOM 551 C CA . GLU A 1 69 ? -10.619 -3.304 2.536 1.00 93.69 69 GLU A CA 1
ATOM 552 C C . GLU A 1 69 ? -9.325 -4.107 2.755 1.00 93.69 69 GLU A C 1
ATOM 554 O O . GLU A 1 69 ? -8.987 -4.465 3.882 1.00 93.69 69 GLU A O 1
ATOM 559 N N . ARG A 1 70 ? -8.528 -4.314 1.698 1.00 94.44 70 ARG A N 1
ATOM 560 C CA . ARG A 1 70 ? -7.228 -4.997 1.807 1.00 94.44 70 ARG A CA 1
ATOM 561 C C . ARG A 1 70 ? -6.246 -4.246 2.714 1.00 94.44 70 ARG A C 1
ATOM 563 O O . ARG A 1 70 ? -5.504 -4.879 3.465 1.00 94.44 70 ARG A O 1
ATOM 570 N N . GLY A 1 71 ? -6.203 -2.917 2.608 1.00 95.12 71 GLY A N 1
ATOM 571 C CA . GLY A 1 71 ? -5.355 -2.064 3.444 1.00 95.12 71 GLY A CA 1
ATOM 572 C C . GLY A 1 71 ? -5.825 -2.041 4.897 1.00 95.12 71 GLY A C 1
ATOM 573 O O . GLY A 1 71 ? -5.018 -2.247 5.799 1.00 95.12 71 GLY A O 1
ATOM 574 N N . ALA A 1 72 ? -7.132 -1.888 5.106 1.00 96.12 72 ALA A N 1
ATOM 575 C CA . ALA A 1 72 ? -7.772 -1.868 6.415 1.00 96.12 72 ALA A CA 1
ATOM 576 C C . ALA A 1 72 ? -7.553 -3.180 7.176 1.00 96.12 72 ALA A C 1
ATOM 578 O O . ALA A 1 72 ? -7.141 -3.148 8.330 1.00 96.12 72 ALA A O 1
ATOM 579 N N . LEU A 1 73 ? -7.727 -4.336 6.523 1.00 96.06 73 LEU A N 1
ATOM 580 C CA . LEU A 1 73 ? -7.458 -5.638 7.141 1.00 96.06 73 LEU A CA 1
ATOM 581 C C . LEU A 1 73 ? -5.996 -5.779 7.569 1.00 96.06 73 LEU A C 1
ATOM 583 O O . LEU A 1 73 ? -5.716 -6.234 8.677 1.00 96.06 73 LEU A O 1
ATOM 587 N N . ARG A 1 74 ? -5.053 -5.368 6.713 1.00 96.75 74 ARG A N 1
ATOM 588 C CA . ARG A 1 74 ? -3.623 -5.409 7.044 1.00 96.75 74 ARG A CA 1
ATOM 589 C C . ARG A 1 74 ? -3.310 -4.531 8.253 1.00 96.75 74 ARG A C 1
ATOM 591 O O . ARG A 1 74 ? -2.604 -4.976 9.153 1.00 96.75 74 ARG A O 1
ATOM 598 N N . GLU A 1 75 ? -3.834 -3.312 8.270 1.00 97.62 75 GLU A N 1
ATOM 599 C CA . GLU A 1 75 ? -3.584 -2.357 9.348 1.00 97.62 75 GLU A CA 1
ATOM 600 C C . GLU A 1 75 ? -4.242 -2.791 10.665 1.00 97.62 75 GLU A C 1
ATOM 602 O O . GLU A 1 75 ? -3.625 -2.725 11.729 1.00 97.62 75 GLU A O 1
ATOM 607 N N . ALA A 1 76 ? -5.447 -3.357 10.597 1.00 97.06 76 ALA A N 1
ATOM 608 C CA . ALA A 1 76 ? -6.133 -3.916 11.753 1.00 97.06 76 ALA A CA 1
ATOM 609 C C . ALA A 1 76 ? -5.407 -5.139 12.336 1.00 97.06 76 ALA A C 1
ATOM 611 O O . ALA A 1 76 ? -5.278 -5.272 13.556 1.00 97.06 76 ALA A O 1
ATOM 612 N N . MET A 1 77 ? -4.866 -6.019 11.486 1.00 96.19 77 MET A N 1
ATOM 613 C CA . MET A 1 77 ? -4.027 -7.135 11.934 1.00 96.19 77 MET A CA 1
ATOM 614 C C . MET A 1 77 ? -2.720 -6.651 12.575 1.00 96.19 77 MET A C 1
ATOM 616 O O . MET A 1 77 ? -2.290 -7.240 13.563 1.00 96.19 77 MET A O 1
ATOM 620 N N . ARG A 1 78 ? -2.134 -5.554 12.076 1.00 97.50 78 ARG A N 1
ATOM 621 C CA . ARG A 1 78 ? -0.906 -4.946 12.617 1.00 97.50 78 ARG A CA 1
ATOM 622 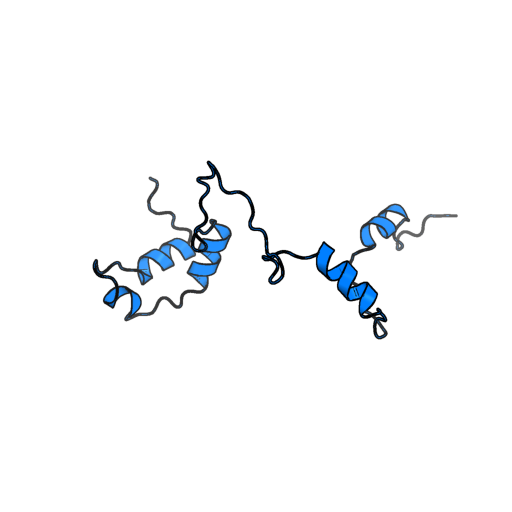C C . ARG A 1 78 ? -1.089 -4.346 14.017 1.00 97.50 78 ARG A C 1
ATOM 624 O O . ARG A 1 78 ? -0.128 -4.299 14.781 1.00 97.50 78 ARG A O 1
ATOM 631 N N . CYS A 1 79 ? -2.289 -3.872 14.358 1.00 97.69 79 CYS A N 1
ATOM 632 C CA . CYS A 1 79 ? -2.581 -3.317 15.682 1.00 97.69 79 CYS A CA 1
ATOM 633 C C . CYS A 1 79 ? -2.359 -4.354 16.800 1.00 97.69 79 CYS A C 1
ATOM 635 O O . CYS A 1 79 ? -2.813 -5.491 16.687 1.00 97.69 79 CYS A O 1
ATOM 637 N N . LEU A 1 80 ? -1.728 -3.959 17.910 1.00 97.06 80 LEU A N 1
ATOM 638 C CA . LEU A 1 80 ? -1.429 -4.859 19.035 1.00 97.06 80 LEU A CA 1
ATOM 639 C C . LEU A 1 80 ? -2.630 -5.157 19.944 1.00 97.06 80 LEU A C 1
ATOM 641 O O . LEU A 1 80 ? -2.557 -6.085 20.742 1.00 97.06 80 LEU A O 1
ATOM 645 N N . LYS A 1 81 ? -3.728 -4.397 19.823 1.00 95.62 81 LYS A N 1
ATOM 646 C CA . LYS A 1 81 ? -4.971 -4.605 20.591 1.00 95.62 81 LYS A CA 1
ATOM 647 C C . LYS A 1 81 ? -4.707 -4.615 22.107 1.00 95.62 81 LYS A C 1
ATOM 649 O O . LYS A 1 81 ? -5.100 -5.532 22.824 1.00 95.62 81 LYS A O 1
ATOM 654 N N . CYS A 1 82 ? -4.011 -3.579 22.576 1.00 97.44 82 CYS A N 1
ATOM 655 C CA . CYS A 1 82 ? -3.561 -3.420 23.959 1.00 97.44 82 CYS A CA 1
ATOM 656 C C . CYS A 1 82 ? -4.721 -3.527 24.965 1.00 97.44 82 CYS A C 1
ATOM 658 O O . CYS A 1 82 ? -5.829 -3.088 24.672 1.00 97.44 82 CYS A O 1
ATOM 660 N N . ALA A 1 83 ? -4.471 -4.092 26.150 1.00 92.44 83 ALA A N 1
ATOM 661 C CA . ALA A 1 83 ? -5.492 -4.231 27.191 1.00 92.44 83 ALA A CA 1
ATOM 662 C C . ALA A 1 83 ? -5.931 -2.875 27.769 1.00 92.44 83 ALA A C 1
ATOM 664 O O . ALA A 1 83 ? -7.124 -2.598 27.791 1.00 92.44 83 ALA A O 1
ATOM 665 N N . ASP A 1 84 ? -4.969 -2.035 28.163 1.00 92.56 84 ASP A N 1
ATOM 666 C CA . ASP A 1 84 ? -5.190 -0.661 28.623 1.00 92.56 84 ASP A CA 1
ATOM 667 C C . ASP A 1 84 ? -4.725 0.316 27.537 1.00 92.56 84 ASP A C 1
ATOM 669 O O . ASP A 1 84 ? -3.580 0.774 27.514 1.00 92.56 84 ASP A O 1
ATOM 673 N N . ALA A 1 85 ? -5.575 0.513 26.530 1.00 95.56 85 ALA A N 1
ATOM 674 C CA . ALA A 1 85 ? -5.181 1.172 25.296 1.00 95.56 85 ALA A CA 1
ATOM 675 C C . ALA A 1 85 ? -5.027 2.698 25.496 1.00 95.56 85 ALA A C 1
ATOM 677 O O . ALA A 1 85 ? -6.025 3.393 25.701 1.00 95.56 85 ALA A O 1
ATOM 678 N N . PRO A 1 86 ? -3.813 3.273 25.357 1.00 96.62 86 PRO A N 1
ATOM 679 C CA . PRO A 1 86 ? -3.618 4.717 25.519 1.00 96.62 86 PRO A CA 1
ATOM 680 C C . PRO A 1 86 ? -4.338 5.529 24.434 1.00 96.62 86 PRO A C 1
ATOM 682 O O . PRO A 1 86 ? -4.697 6.682 24.659 1.00 96.62 86 PRO A O 1
ATOM 685 N N . CYS A 1 87 ? -4.580 4.928 23.264 1.00 97.44 87 CYS A N 1
ATOM 686 C CA . CYS A 1 87 ? -5.340 5.556 22.188 1.00 97.44 87 CYS A CA 1
ATOM 687 C C . CYS A 1 87 ? -6.805 5.808 22.568 1.00 97.44 87 CYS A C 1
ATOM 689 O O . CYS A 1 87 ? -7.340 6.839 22.174 1.00 97.44 87 CYS A O 1
ATOM 691 N N . GLN A 1 88 ? -7.432 4.921 23.347 1.00 96.81 88 GLN A N 1
ATOM 692 C CA . GLN A 1 88 ? -8.805 5.109 23.820 1.00 96.81 88 GLN A CA 1
ATOM 693 C C . GLN A 1 88 ? -8.872 6.254 24.836 1.00 96.81 88 GLN A C 1
ATOM 695 O O . GLN A 1 88 ? -9.634 7.192 24.641 1.00 96.81 88 GLN A O 1
ATOM 700 N N . LYS A 1 89 ? -7.964 6.269 25.823 1.00 95.50 89 LYS A N 1
ATOM 701 C CA . LYS A 1 89 ? -7.863 7.355 26.821 1.00 95.50 89 LYS A CA 1
ATOM 702 C C . LYS A 1 89 ? -7.587 8.730 26.212 1.00 95.50 89 LYS A C 1
ATOM 704 O O . LYS A 1 89 ? -7.913 9.750 26.804 1.00 95.50 89 LYS A O 1
ATOM 709 N N . SER A 1 90 ? -6.940 8.749 25.049 1.00 96.94 90 SER A N 1
ATOM 710 C CA . SER A 1 90 ? -6.622 9.975 24.314 1.00 96.94 90 SER A CA 1
ATOM 711 C C . SER A 1 90 ? -7.765 10.428 23.397 1.00 96.94 90 SER A C 1
ATOM 713 O O . SER A 1 90 ? -7.692 11.514 22.826 1.00 96.94 90 SER A O 1
ATOM 715 N N . CYS A 1 91 ? -8.802 9.606 23.210 1.00 96.75 91 CYS A N 1
ATOM 716 C CA . CYS A 1 91 ? -9.953 9.933 22.382 1.00 96.75 91 CYS A CA 1
ATOM 717 C C . CYS A 1 91 ? -10.951 10.784 23.189 1.00 96.75 91 CYS A C 1
ATOM 719 O O . CYS A 1 91 ? -11.450 10.304 24.205 1.00 96.75 91 CYS A O 1
ATOM 721 N N . PRO A 1 92 ? -11.317 12.004 22.742 1.00 97.31 92 PRO A N 1
ATOM 722 C CA . PRO A 1 92 ? -12.245 12.870 23.480 1.00 97.31 92 PRO A CA 1
ATOM 723 C C . PRO A 1 92 ? -13.630 12.260 23.738 1.00 97.31 92 PRO A C 1
ATOM 725 O O . PRO A 1 92 ? -14.325 12.677 24.656 1.00 97.31 92 PRO A O 1
ATOM 728 N N . THR A 1 93 ? -14.039 11.291 22.917 1.00 96.12 93 THR A N 1
ATOM 729 C CA . THR A 1 93 ? -15.326 10.588 23.019 1.00 96.12 93 THR A CA 1
ATOM 730 C C . THR A 1 93 ? -15.191 9.172 23.586 1.00 96.12 93 THR A C 1
ATOM 732 O O . THR A 1 93 ? -16.156 8.420 23.526 1.00 96.12 93 THR A O 1
ATOM 735 N N . ASP A 1 94 ? -14.001 8.791 24.064 1.00 94.56 94 ASP A N 1
ATOM 736 C CA . ASP A 1 94 ? -13.708 7.485 24.674 1.00 94.56 94 ASP A CA 1
ATOM 737 C C . ASP A 1 94 ? -14.127 6.271 23.813 1.00 94.56 94 ASP A C 1
ATOM 739 O O . ASP A 1 94 ? -14.708 5.294 24.284 1.00 94.56 94 ASP A O 1
ATOM 743 N N . LEU A 1 95 ? -13.854 6.330 22.501 1.00 95.19 95 LEU A N 1
ATOM 744 C CA . LEU A 1 95 ? -14.138 5.214 21.592 1.00 95.19 95 LEU A CA 1
ATOM 745 C C . LEU A 1 95 ? -13.291 3.986 21.951 1.00 95.19 95 LEU A C 1
ATOM 747 O O . LEU A 1 95 ? -12.064 4.080 22.039 1.00 95.19 95 LEU A O 1
ATOM 751 N N . ASP A 1 96 ? -13.919 2.809 22.030 1.00 95.38 96 ASP A N 1
ATOM 752 C CA . ASP A 1 96 ? -13.212 1.531 22.186 1.00 95.38 96 ASP A CA 1
ATOM 753 C C . ASP A 1 96 ? -12.518 1.118 20.873 1.00 95.38 96 ASP A C 1
ATOM 755 O O . ASP A 1 96 ? -12.988 0.297 20.075 1.00 95.38 96 ASP A O 1
ATOM 759 N N . ILE A 1 97 ? -11.356 1.731 20.644 1.00 96.19 97 ILE A N 1
ATOM 760 C CA . ILE A 1 97 ? -10.512 1.523 19.464 1.00 96.19 97 ILE A CA 1
ATOM 761 C C . ILE A 1 97 ? -10.030 0.069 19.387 1.00 96.19 97 ILE A C 1
ATOM 763 O O . ILE A 1 97 ? -9.908 -0.485 18.293 1.00 96.19 97 ILE A O 1
ATOM 767 N N . LYS A 1 98 ? -9.757 -0.568 20.532 1.00 95.56 98 LYS A N 1
ATOM 768 C CA . LYS A 1 98 ? -9.265 -1.949 20.590 1.00 95.56 98 LYS A CA 1
ATOM 769 C C . LYS A 1 98 ? -10.311 -2.906 20.027 1.00 95.56 98 LYS A C 1
ATOM 771 O O . LYS A 1 98 ? -9.989 -3.709 19.144 1.00 95.56 98 LYS A O 1
ATOM 776 N N . SER A 1 99 ? -11.543 -2.820 20.521 1.00 93.94 99 SER A N 1
ATOM 777 C CA . SER A 1 99 ? -12.632 -3.702 20.108 1.00 93.94 99 SER A CA 1
ATOM 778 C C . SER A 1 99 ? -13.024 -3.447 18.656 1.00 93.94 99 SER A C 1
ATOM 780 O O . SER A 1 99 ? -13.081 -4.393 17.871 1.00 93.94 99 SER A O 1
ATOM 782 N N . PHE A 1 100 ? -13.166 -2.180 18.249 1.00 94.50 100 PHE A N 1
ATOM 783 C CA . PHE A 1 100 ? -13.484 -1.825 16.862 1.00 94.50 100 PHE A CA 1
ATOM 784 C C . PHE A 1 100 ? -12.448 -2.360 15.859 1.00 94.50 100 PHE A C 1
ATOM 786 O O . PHE A 1 100 ? -12.804 -3.023 14.881 1.00 94.50 100 PHE A O 1
ATOM 793 N N . ILE A 1 101 ? -11.152 -2.147 16.116 1.00 96.25 101 ILE A N 1
ATOM 794 C CA . ILE A 1 101 ? -10.086 -2.653 15.239 1.00 96.25 101 ILE A CA 1
ATOM 795 C C . ILE A 1 101 ? -10.046 -4.190 15.236 1.00 96.25 101 ILE A C 1
ATOM 797 O O . ILE A 1 101 ? -9.751 -4.800 14.205 1.00 96.25 101 ILE A O 1
ATOM 801 N N . THR A 1 102 ? -10.368 -4.837 16.359 1.00 95.44 102 THR A N 1
ATOM 802 C CA . THR A 1 102 ? -10.467 -6.304 16.432 1.00 95.44 102 THR A CA 1
ATOM 803 C C . THR A 1 102 ? -11.588 -6.834 15.533 1.00 95.44 102 THR A C 1
ATOM 805 O O . THR A 1 102 ? -11.361 -7.788 14.788 1.00 95.44 102 THR A O 1
ATOM 808 N N . SER A 1 103 ? -12.753 -6.180 15.515 1.00 94.12 103 SER A N 1
ATOM 809 C CA . SER A 1 103 ? -13.861 -6.534 14.615 1.00 94.12 103 SER A CA 1
ATOM 810 C C . SER A 1 103 ? -13.469 -6.418 13.140 1.00 94.12 103 SER A C 1
ATOM 812 O O . SER A 1 103 ? -13.742 -7.337 12.363 1.00 94.12 103 SER A O 1
ATOM 814 N N . ILE A 1 104 ? -12.739 -5.356 12.764 1.00 94.50 104 ILE A N 1
ATOM 815 C CA . ILE A 1 104 ? -12.199 -5.208 11.401 1.00 94.50 104 ILE A CA 1
ATOM 816 C C . ILE A 1 104 ? -11.274 -6.379 11.061 1.00 94.50 104 ILE A C 1
ATOM 818 O O . ILE A 1 104 ? -11.435 -6.995 10.009 1.00 94.50 104 ILE A O 1
ATOM 822 N N . ALA A 1 105 ? -10.320 -6.713 11.938 1.00 94.00 105 ALA A N 1
ATOM 823 C CA . ALA A 1 105 ? -9.361 -7.794 11.693 1.00 94.00 105 ALA A CA 1
ATOM 824 C C . ALA A 1 105 ? -10.051 -9.154 11.484 1.00 94.00 105 ALA A C 1
ATOM 826 O O . ALA A 1 105 ? -9.635 -9.931 10.625 1.00 94.00 105 ALA A O 1
ATOM 827 N N . ASN A 1 106 ? -11.139 -9.405 12.213 1.00 91.88 106 ASN A N 1
ATOM 828 C CA . ASN A 1 106 ? -11.922 -10.636 12.117 1.00 91.88 106 ASN A CA 1
ATOM 829 C C . ASN A 1 106 ? -12.907 -10.650 10.938 1.00 91.88 106 ASN A C 1
ATOM 831 O O . ASN A 1 106 ? -13.678 -11.598 10.804 1.00 91.88 106 ASN A O 1
ATOM 835 N N . LYS A 1 107 ? -12.906 -9.613 10.084 1.00 82.06 107 LYS A N 1
ATOM 836 C CA . LYS A 1 107 ? -13.889 -9.413 9.003 1.00 82.06 107 LYS A CA 1
ATOM 837 C C . LYS A 1 107 ? -15.337 -9.424 9.492 1.00 82.06 107 LYS A C 1
ATOM 839 O O . LYS A 1 107 ? -16.254 -9.614 8.693 1.00 82.06 107 LYS A O 1
ATOM 844 N N . VAL A 1 108 ? -15.553 -9.186 10.783 1.00 65.31 108 VAL A N 1
ATOM 845 C CA . VAL A 1 108 ? -16.888 -8.983 11.329 1.00 65.31 108 VAL A CA 1
ATOM 846 C C . VAL A 1 108 ? -17.277 -7.569 10.920 1.00 65.31 108 VAL A C 1
ATOM 848 O O . VAL A 1 108 ? -17.042 -6.600 11.637 1.00 65.31 108 VAL A O 1
ATOM 851 N N . LYS A 1 109 ? -17.805 -7.437 9.699 1.00 59.38 109 LYS A N 1
ATOM 852 C CA . LYS A 1 109 ? -18.428 -6.207 9.203 1.00 59.38 109 LYS A CA 1
ATOM 853 C C . LYS A 1 109 ? -19.773 -6.031 9.918 1.00 59.38 109 LYS A C 1
ATOM 855 O O . LYS A 1 109 ? -20.826 -6.129 9.303 1.00 59.38 109 LYS A O 1
ATOM 860 N N . SER A 1 110 ? -19.758 -5.843 11.234 1.00 45.03 110 SER A N 1
ATOM 861 C CA . SER A 1 110 ? -20.970 -5.583 12.011 1.00 45.03 110 SER A CA 1
ATOM 862 C C . SER A 1 110 ? -21.276 -4.089 11.963 1.00 45.03 110 SER A C 1
ATOM 864 O O . SER A 1 110 ? -20.680 -3.296 12.692 1.00 45.03 110 SER A O 1
ATOM 866 N N . GLY A 1 111 ? -22.171 -3.744 11.040 1.00 47.66 111 GLY A N 1
ATOM 867 C CA . GLY A 1 111 ? -22.662 -2.396 10.754 1.00 47.66 111 GLY A CA 1
ATOM 868 C C . GLY A 1 111 ? -23.509 -2.316 9.475 1.00 47.66 111 GLY A C 1
ATOM 869 O O . GLY A 1 111 ? -24.199 -1.326 9.282 1.00 47.66 111 GLY A O 1
ATOM 870 N N . LEU A 1 112 ? -23.502 -3.353 8.628 1.00 39.38 112 LEU A N 1
ATOM 871 C CA . LEU A 1 112 ? -24.559 -3.587 7.641 1.00 39.38 112 LEU A CA 1
ATOM 872 C C . LEU A 1 112 ? -25.273 -4.887 7.999 1.00 39.38 112 LEU A C 1
ATOM 874 O O . LEU A 1 112 ? -24.817 -5.981 7.663 1.00 39.38 112 LEU A O 1
ATOM 878 N N . GLN A 1 113 ? -26.354 -4.719 8.747 1.00 37.66 113 GLN A N 1
ATOM 879 C CA . GLN A 1 113 ? -27.533 -5.557 8.611 1.00 37.66 113 GLN A CA 1
ATOM 880 C C . GLN A 1 113 ? -28.387 -4.953 7.495 1.00 37.66 113 GLN A C 1
ATOM 882 O O . GLN A 1 113 ? -28.367 -3.704 7.381 1.00 37.66 113 GLN A O 1
#

pLDDT: mean 91.11, std 11.73, range [37.66, 98.19]